Protein AF-A0A933RRC8-F1 (afdb_monomer)

Foldseek 3Di:
DKKKKFQPPPLVDDCLLVVLVVLCVVLVWAFPDRDSGTTMTDDDDVSVVVSVVVSQVCCVVGPDDDRDDMDMDDDD

Nearest PDB structures (foldseek):
  2ibo-assembly1_D  TM=6.464E-01  e=1.956E-02  Streptococcus pneumoniae TIGR4
  1vk8-assembly1_D  TM=5.623E-01  e=5.891E-02  Thermotoga maritima
  2mtl-assembly1_A  TM=6.062E-01  e=2.338E-01  synthetic construct
  4qr1-assembly1_A  TM=5.420E-01  e=4.657E-01  Streptococcus pyogenes serotype M1
  1hwu-assembly3_C  TM=4.444E-01  e=7.043E-01  Herbaspirillum seropedicae

Structure (mmCIF, N/CA/C/O backbone):
data_AF-A0A933RRC8-F1
#
_entry.id   AF-A0A933RRC8-F1
#
loop_
_atom_site.group_PDB
_atom_site.id
_atom_site.type_symbol
_atom_site.label_atom_id
_atom_site.label_alt_id
_atom_site.label_comp_id
_atom_site.label_asym_id
_atom_site.label_entity_id
_atom_site.label_seq_id
_atom_site.pdbx_PDB_ins_code
_atom_site.Cartn_x
_atom_site.Cartn_y
_atom_site.Cartn_z
_atom_site.occupancy
_atom_site.B_iso_or_equiv
_atom_site.auth_seq_id
_atom_site.auth_comp_id
_atom_site.auth_asym_id
_atom_site.auth_atom_id
_atom_site.pdbx_PDB_model_num
ATOM 1 N N . MET A 1 1 ? -10.475 -0.402 10.559 1.00 94.56 1 MET A N 1
ATOM 2 C CA . MET A 1 1 ? -11.027 -0.803 9.240 1.00 94.56 1 MET A CA 1
ATOM 3 C C . MET A 1 1 ? -9.923 -1.521 8.498 1.00 94.56 1 MET A C 1
ATOM 5 O O . MET A 1 1 ? -8.768 -1.165 8.711 1.00 94.56 1 MET A O 1
ATOM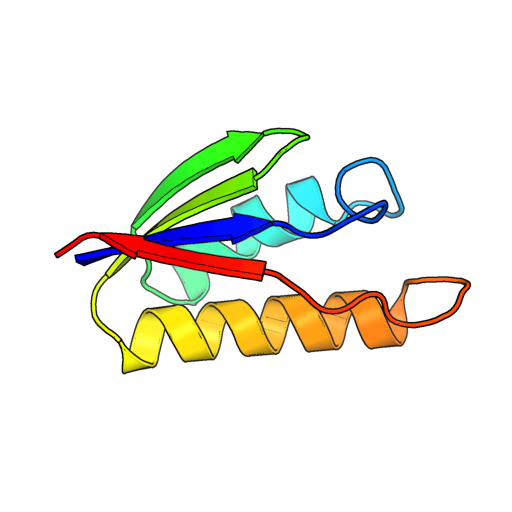 9 N N . VAL A 1 2 ? -10.251 -2.495 7.653 1.00 96.44 2 VAL A N 1
ATOM 10 C CA . VAL A 1 2 ? -9.239 -3.257 6.908 1.00 96.44 2 VAL A CA 1
ATOM 11 C C . VAL A 1 2 ? -9.248 -2.830 5.443 1.00 96.44 2 VAL A C 1
ATOM 13 O O . VAL A 1 2 ? -10.307 -2.753 4.817 1.00 96.44 2 VAL A O 1
ATOM 16 N N . PHE A 1 3 ? -8.065 -2.545 4.906 1.00 97.56 3 PHE A N 1
ATOM 17 C CA . PHE A 1 3 ? -7.849 -2.113 3.529 1.00 97.56 3 PHE A CA 1
ATOM 18 C C . PHE A 1 3 ? -6.992 -3.140 2.798 1.00 97.56 3 PHE A C 1
ATOM 20 O O . PHE A 1 3 ? -5.879 -3.436 3.228 1.00 97.56 3 PHE A O 1
ATOM 27 N N . GLU A 1 4 ? -7.496 -3.650 1.681 1.00 97.25 4 GLU A N 1
ATOM 28 C CA . GLU A 1 4 ? -6.757 -4.515 0.765 1.00 97.25 4 GLU A CA 1
ATOM 29 C C . GLU A 1 4 ? -6.369 -3.708 -0.478 1.00 97.25 4 GLU A C 1
ATOM 31 O O . GLU A 1 4 ? -7.221 -3.264 -1.250 1.00 97.25 4 GLU A O 1
ATOM 36 N N . PHE A 1 5 ? -5.068 -3.513 -0.671 1.00 94.56 5 PHE A N 1
ATOM 37 C CA . PHE A 1 5 ? -4.487 -2.795 -1.796 1.00 94.56 5 PHE A CA 1
ATOM 38 C C . PHE A 1 5 ? -3.861 -3.768 -2.792 1.00 94.56 5 PHE A C 1
ATOM 40 O O . PHE A 1 5 ? -2.910 -4.486 -2.475 1.00 94.56 5 PHE A O 1
ATOM 47 N N . ILE A 1 6 ? -4.342 -3.740 -4.030 1.00 92.81 6 ILE A N 1
ATOM 48 C CA . ILE A 1 6 ? -3.830 -4.573 -5.118 1.00 92.81 6 ILE A CA 1
ATOM 49 C C . ILE A 1 6 ? -2.991 -3.695 -6.044 1.00 92.81 6 ILE A C 1
ATOM 51 O O . ILE A 1 6 ? -3.529 -2.822 -6.728 1.00 92.81 6 ILE A O 1
ATOM 55 N N . PHE A 1 7 ? -1.681 -3.963 -6.081 1.00 89.25 7 PHE A N 1
ATOM 56 C CA . PHE A 1 7 ? -0.684 -3.249 -6.888 1.00 89.25 7 PHE A CA 1
ATOM 57 C C . PHE A 1 7 ? -0.210 -4.128 -8.064 1.00 89.25 7 PHE A C 1
ATOM 59 O O . PHE A 1 7 ? 0.717 -4.931 -7.898 1.00 89.25 7 PHE A O 1
ATOM 66 N N . PRO A 1 8 ? -0.819 -4.024 -9.259 1.00 78.62 8 PRO A N 1
ATOM 67 C CA . PRO A 1 8 ? -0.559 -4.957 -10.354 1.00 78.62 8 PRO A CA 1
ATOM 68 C C . PRO A 1 8 ? 0.875 -4.831 -10.875 1.00 78.62 8 PRO A C 1
ATOM 70 O O . PRO A 1 8 ? 1.338 -3.730 -11.145 1.00 78.62 8 PRO A O 1
ATOM 73 N N . TYR A 1 9 ? 1.568 -5.956 -11.066 1.00 74.00 9 TYR A N 1
ATOM 74 C CA . TYR A 1 9 ? 2.914 -6.039 -11.665 1.00 74.00 9 TYR A CA 1
ATOM 75 C C . TYR A 1 9 ? 4.063 -5.342 -10.907 1.00 74.00 9 TYR A C 1
ATOM 77 O O . TYR A 1 9 ? 5.215 -5.516 -11.298 1.00 74.00 9 TYR A O 1
ATOM 85 N N . VAL A 1 10 ? 3.800 -4.623 -9.807 1.00 74.25 10 VAL A N 1
ATOM 86 C CA . VAL A 1 10 ? 4.846 -3.928 -9.027 1.00 74.25 10 VAL A CA 1
ATOM 87 C C . VAL A 1 10 ? 5.367 -4.773 -7.860 1.00 74.25 10 VAL A C 1
ATOM 89 O O . VAL A 1 10 ? 6.545 -4.709 -7.527 1.00 74.25 10 VAL A O 1
ATOM 92 N N . LYS A 1 11 ? 4.530 -5.635 -7.268 1.00 71.38 11 LYS A 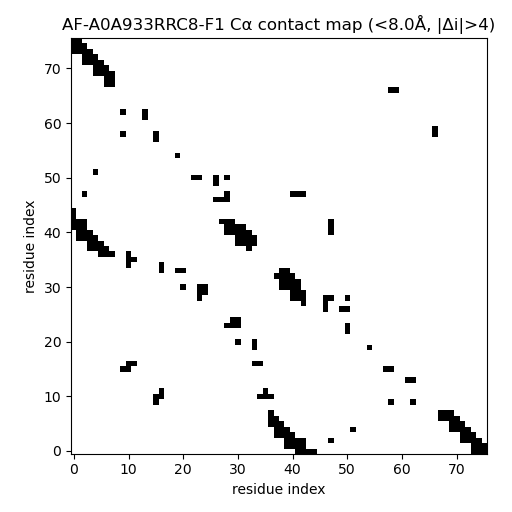N 1
ATOM 93 C CA . LYS A 1 11 ? 4.894 -6.444 -6.086 1.00 71.38 11 LYS A CA 1
ATOM 94 C C . LYS A 1 11 ? 6.135 -7.325 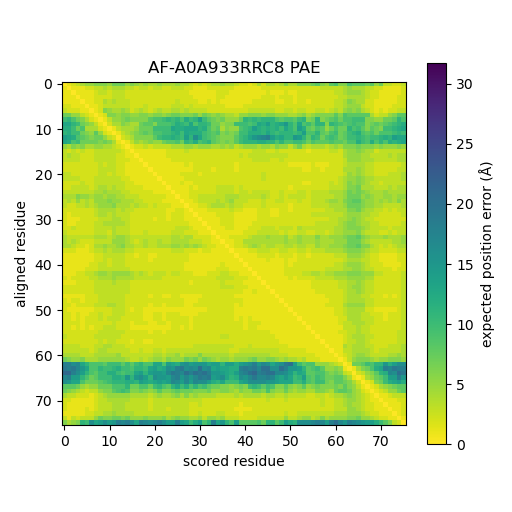-6.250 1.00 71.38 11 LYS A C 1
ATOM 96 O O . LYS A 1 11 ? 6.863 -7.539 -5.283 1.00 71.38 11 LYS A O 1
ATOM 101 N N . ASN A 1 12 ? 6.396 -7.790 -7.468 1.00 69.19 12 ASN A N 1
ATOM 102 C CA . ASN A 1 12 ? 7.521 -8.673 -7.780 1.00 69.19 12 ASN A CA 1
ATOM 103 C C . ASN A 1 12 ? 8.748 -7.928 -8.335 1.00 69.19 12 ASN A C 1
ATOM 105 O O . ASN A 1 12 ? 9.724 -8.569 -8.719 1.00 69.19 12 ASN A O 1
ATOM 109 N N . GLY A 1 13 ? 8.699 -6.594 -8.416 1.00 73.31 13 GLY A N 1
ATOM 110 C CA . GLY A 1 13 ? 9.730 -5.770 -9.040 1.00 73.31 13 GLY A CA 1
ATOM 111 C C . GLY A 1 13 ? 10.317 -4.724 -8.096 1.00 73.31 13 GLY A C 1
ATOM 112 O O . GLY A 1 13 ? 9.673 -4.270 -7.152 1.00 73.31 13 GLY A O 1
ATOM 113 N N . ASN A 1 14 ? 11.559 -4.332 -8.384 1.00 76.44 14 ASN A N 1
ATOM 114 C CA . ASN A 1 14 ? 12.206 -3.109 -7.897 1.00 76.44 14 ASN A CA 1
ATOM 115 C C . ASN A 1 14 ? 12.216 -2.889 -6.374 1.00 76.44 14 ASN A C 1
ATOM 117 O O . ASN A 1 14 ? 12.387 -1.763 -5.944 1.00 76.44 14 ASN A O 1
ATOM 121 N N . GLY A 1 15 ? 12.068 -3.931 -5.550 1.00 84.94 15 GLY A N 1
ATOM 122 C CA . GLY A 1 15 ? 12.109 -3.800 -4.087 1.00 84.94 15 GLY A CA 1
ATOM 123 C C . GLY A 1 15 ? 10.836 -3.227 -3.450 1.00 84.94 15 GLY A C 1
ATOM 124 O O . GLY A 1 15 ? 10.835 -2.960 -2.250 1.00 84.94 15 GLY A O 1
ATOM 125 N N . PHE A 1 16 ? 9.738 -3.093 -4.204 1.00 90.31 16 PHE A N 1
ATOM 126 C CA . PHE A 1 16 ? 8.491 -2.499 -3.705 1.00 90.31 16 PHE A CA 1
ATOM 127 C C . PHE A 1 16 ? 7.915 -3.225 -2.479 1.00 90.31 16 PHE A C 1
ATOM 129 O O . PHE A 1 16 ? 7.426 -2.587 -1.552 1.00 90.31 16 PHE A O 1
ATOM 136 N N . SER A 1 17 ? 7.996 -4.558 -2.437 1.00 90.94 17 SER A N 1
ATOM 137 C CA . SER A 1 17 ? 7.503 -5.328 -1.285 1.00 90.94 17 SER A CA 1
ATOM 138 C C . SER A 1 17 ? 8.281 -5.026 -0.003 1.00 90.94 17 SER A C 1
ATOM 140 O O . SER A 1 17 ? 7.662 -4.867 1.045 1.00 90.94 17 SER A O 1
ATOM 142 N N . SER A 1 18 ? 9.602 -4.859 -0.094 1.00 92.62 18 SER A N 1
ATOM 143 C CA . SER A 1 18 ? 10.434 -4.447 1.042 1.00 92.62 18 SER A CA 1
ATOM 144 C C . SER A 1 18 ? 10.165 -2.998 1.452 1.00 92.62 18 SER A C 1
ATOM 146 O O . SER A 1 18 ? 10.143 -2.695 2.639 1.00 92.62 18 SER A O 1
ATOM 148 N N . TYR A 1 19 ? 9.905 -2.112 0.485 1.00 93.75 19 TYR A N 1
ATOM 149 C CA . TYR A 1 19 ? 9.501 -0.731 0.762 1.00 93.75 19 TYR A CA 1
ATOM 150 C C . TYR A 1 19 ? 8.172 -0.660 1.529 1.00 93.75 19 TYR A C 1
ATOM 152 O O . TYR A 1 19 ? 8.051 0.095 2.490 1.00 93.75 19 TYR A O 1
ATOM 160 N N . VAL A 1 20 ? 7.187 -1.478 1.153 1.00 93.94 20 VAL A N 1
ATOM 161 C CA . VAL A 1 20 ? 5.903 -1.576 1.867 1.00 93.94 20 VAL A CA 1
ATOM 162 C C . VAL A 1 20 ? 6.098 -2.001 3.326 1.00 93.94 20 VAL A C 1
ATOM 164 O O . VAL A 1 20 ? 5.485 -1.411 4.214 1.00 93.94 20 VAL A O 1
ATOM 167 N N . GLU A 1 21 ? 6.969 -2.978 3.583 1.00 94.12 21 GLU A N 1
ATOM 168 C CA . GLU A 1 21 ? 7.273 -3.450 4.942 1.00 94.12 21 GLU A CA 1
ATOM 169 C C . GLU A 1 21 ? 7.939 -2.381 5.811 1.00 94.12 21 GLU A C 1
ATOM 171 O O . GLU A 1 21 ? 7.628 -2.296 6.998 1.00 94.12 21 GLU A O 1
ATOM 176 N N . SER A 1 22 ? 8.811 -1.540 5.242 1.00 95.50 22 SER A N 1
ATOM 177 C CA . SER A 1 22 ? 9.389 -0.407 5.978 1.00 95.50 22 SER A CA 1
ATOM 178 C C . SER A 1 22 ? 8.402 0.745 6.163 1.00 95.50 22 SER A C 1
ATOM 180 O O . SER A 1 22 ? 8.392 1.383 7.211 1.00 95.50 22 SER A O 1
ATOM 182 N N . LEU A 1 23 ? 7.556 1.004 5.163 1.00 95.81 23 LEU A N 1
ATOM 183 C CA . LEU A 1 23 ? 6.638 2.142 5.150 1.00 95.81 23 LEU A CA 1
ATOM 184 C C . LEU A 1 23 ? 5.458 1.960 6.112 1.00 95.81 23 LEU A C 1
ATOM 186 O O . LEU A 1 23 ? 4.987 2.942 6.685 1.00 95.81 23 LEU A O 1
ATOM 190 N N . ALA A 1 24 ? 4.952 0.734 6.275 1.00 93.81 24 ALA A N 1
ATOM 191 C CA . ALA A 1 24 ? 3.783 0.463 7.110 1.00 93.81 24 ALA A CA 1
ATOM 192 C C . ALA A 1 24 ? 3.919 0.990 8.558 1.00 93.81 24 ALA A C 1
ATOM 194 O O . ALA A 1 24 ? 3.074 1.797 8.958 1.00 93.81 24 ALA A O 1
ATOM 195 N N . PRO A 1 25 ? 4.983 0.653 9.322 1.00 92.00 25 PRO A N 1
ATOM 196 C CA . PRO A 1 25 ? 5.152 1.185 10.674 1.00 92.00 25 PRO A CA 1
ATOM 197 C C . PRO A 1 25 ? 5.389 2.703 10.697 1.00 92.00 25 PRO A C 1
ATOM 199 O O . PRO A 1 25 ? 4.914 3.373 11.610 1.00 92.00 25 PRO A O 1
ATOM 202 N N . GLU A 1 26 ? 6.078 3.270 9.700 1.00 93.88 26 GLU A N 1
ATOM 203 C CA . GLU A 1 26 ? 6.301 4.724 9.594 1.00 93.88 26 GLU A CA 1
ATOM 204 C C . GLU A 1 26 ? 5.002 5.495 9.337 1.00 93.88 26 GLU A C 1
ATOM 206 O O . GLU A 1 26 ? 4.818 6.606 9.833 1.00 93.88 26 GLU A O 1
ATOM 211 N N . SER A 1 27 ? 4.094 4.886 8.575 1.00 92.88 27 SER A N 1
ATOM 212 C CA . SER A 1 27 ? 2.793 5.461 8.240 1.00 92.88 27 SER A CA 1
ATOM 213 C C . SER A 1 27 ? 1.768 5.289 9.356 1.00 92.88 27 SER A C 1
ATOM 215 O O . SER A 1 27 ? 0.697 5.869 9.251 1.00 92.88 27 SER A O 1
ATOM 217 N N . GLY A 1 28 ? 2.061 4.511 10.404 1.00 94.00 28 GLY A N 1
ATOM 218 C CA . GLY A 1 28 ? 1.133 4.261 11.510 1.00 94.00 28 GLY A CA 1
ATOM 219 C C . GLY A 1 28 ? -0.023 3.314 11.170 1.00 94.00 28 GLY A C 1
ATOM 220 O O . GLY A 1 28 ? -1.033 3.332 11.868 1.00 94.00 28 GLY A O 1
ATOM 221 N N . VAL A 1 29 ? 0.108 2.506 10.110 1.00 96.56 29 VAL A N 1
ATOM 222 C CA . VAL A 1 29 ? -0.840 1.424 9.794 1.00 96.56 29 VAL A CA 1
ATOM 223 C C . VAL A 1 29 ? -0.332 0.093 10.343 1.00 96.56 29 VAL A C 1
ATOM 225 O O . VAL A 1 29 ? 0.872 -0.173 10.328 1.00 96.56 29 VAL A O 1
ATOM 228 N N . ASP A 1 30 ? -1.249 -0.779 10.752 1.00 97.19 30 ASP A N 1
ATOM 229 C CA . ASP A 1 30 ? -0.910 -2.146 11.142 1.00 97.19 30 ASP A CA 1
ATOM 230 C C . ASP A 1 30 ? -0.886 -3.040 9.897 1.00 97.19 30 ASP A C 1
ATOM 232 O O . ASP A 1 30 ? -1.910 -3.283 9.256 1.00 97.19 30 ASP A O 1
ATOM 236 N N . LEU A 1 31 ? 0.299 -3.525 9.520 1.00 96.94 31 LEU A N 1
ATOM 237 C CA . LEU A 1 31 ? 0.460 -4.429 8.381 1.00 96.94 31 LEU A CA 1
ATOM 238 C C . LEU A 1 31 ? -0.024 -5.837 8.748 1.00 96.94 31 LEU A C 1
ATOM 240 O O . LEU A 1 31 ? 0.630 -6.536 9.520 1.00 96.94 31 LEU A O 1
ATOM 244 N N . ILE A 1 32 ? -1.145 -6.262 8.162 1.00 96.81 32 ILE A N 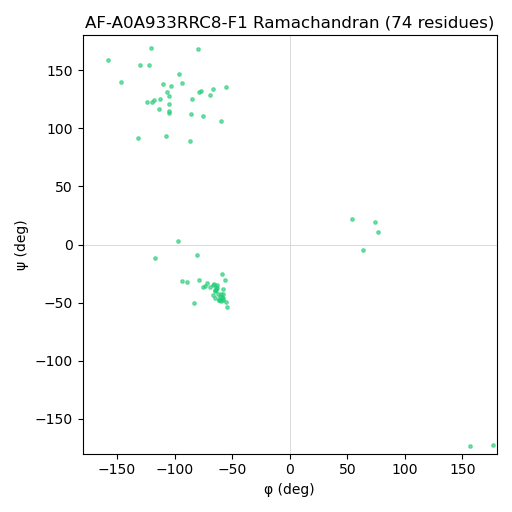1
ATOM 245 C CA . ILE A 1 32 ? -1.703 -7.608 8.353 1.00 96.81 32 ILE A CA 1
ATOM 246 C C . ILE A 1 32 ? -1.015 -8.597 7.414 1.00 96.81 32 ILE A C 1
ATOM 248 O O . ILE A 1 32 ? -0.563 -9.659 7.839 1.00 96.81 32 ILE A O 1
ATOM 252 N N . GLU A 1 33 ? -0.941 -8.255 6.127 1.00 95.25 33 GLU A N 1
ATOM 253 C CA . GLU A 1 33 ? -0.383 -9.132 5.102 1.00 95.25 33 GLU A CA 1
ATOM 254 C C . GLU A 1 33 ? 0.327 -8.328 4.012 1.00 95.25 33 GLU A C 1
ATOM 256 O O . GLU A 1 33 ? -0.150 -7.289 3.555 1.00 95.25 33 GLU A O 1
ATOM 261 N N . ASN A 1 34 ? 1.468 -8.837 3.557 1.00 93.75 34 ASN A N 1
ATOM 262 C CA . ASN A 1 34 ? 2.193 -8.315 2.409 1.00 93.75 34 ASN A CA 1
ATOM 263 C C . ASN A 1 34 ? 2.561 -9.474 1.482 1.00 93.75 34 ASN A C 1
ATOM 265 O O . ASN A 1 34 ? 3.594 -10.116 1.659 1.00 93.75 34 ASN A O 1
ATOM 269 N N . CYS A 1 35 ? 1.708 -9.769 0.506 1.00 89.69 35 CYS A N 1
ATOM 270 C CA . CYS A 1 35 ? 1.909 -10.883 -0.412 1.00 89.69 35 CYS A CA 1
ATOM 271 C C . CYS A 1 35 ? 1.992 -10.399 -1.871 1.00 89.69 35 CYS A C 1
ATOM 273 O O . CYS A 1 35 ? 1.704 -9.236 -2.177 1.00 89.69 35 CYS A O 1
ATOM 275 N N . PRO A 1 36 ? 2.396 -11.270 -2.815 1.00 86.25 36 PRO A N 1
ATOM 276 C CA . PRO A 1 36 ? 2.501 -10.890 -4.222 1.00 86.25 36 PRO A CA 1
ATOM 277 C C . PRO A 1 36 ? 1.188 -10.397 -4.848 1.00 86.25 36 PRO A C 1
ATOM 279 O O . PRO A 1 36 ? 1.232 -9.658 -5.830 1.00 86.25 36 PRO A O 1
ATOM 282 N N . SER A 1 37 ? 0.034 -10.810 -4.312 1.00 87.25 37 SER A N 1
ATOM 283 C CA . SER A 1 37 ? -1.290 -10.429 -4.816 1.00 87.25 37 SER A CA 1
ATOM 284 C C . SER A 1 37 ? -1.851 -9.154 -4.188 1.00 87.25 37 SER A C 1
ATOM 286 O O . SER A 1 37 ? -2.558 -8.425 -4.881 1.00 87.25 37 SER A O 1
ATOM 288 N N . ALA A 1 38 ? -1.548 -8.867 -2.919 1.00 92.81 38 ALA A N 1
ATOM 289 C CA . ALA A 1 38 ? -2.113 -7.724 -2.205 1.00 92.81 38 ALA A CA 1
ATOM 290 C C . ALA A 1 38 ? -1.258 -7.283 -1.004 1.00 92.81 38 ALA A C 1
ATOM 292 O O . ALA A 1 38 ? -0.474 -8.052 -0.449 1.00 92.81 38 ALA A O 1
ATOM 293 N N . THR A 1 39 ? -1.440 -6.030 -0.587 1.00 95.69 39 THR A N 1
ATOM 294 C CA . THR A 1 39 ? -1.100 -5.569 0.766 1.00 95.69 39 THR A CA 1
ATOM 295 C C . THR A 1 39 ? -2.388 -5.403 1.553 1.00 95.69 39 THR A C 1
ATOM 297 O O . THR A 1 39 ? -3.272 -4.677 1.103 1.00 95.69 39 THR A O 1
ATOM 300 N N . VAL A 1 40 ? -2.474 -5.996 2.735 1.00 97.12 40 VAL A N 1
ATOM 301 C CA . VAL A 1 40 ? -3.596 -5.823 3.656 1.00 97.12 40 VAL A CA 1
ATOM 302 C C . VAL A 1 40 ? -3.112 -5.074 4.890 1.00 97.12 40 VAL A C 1
ATOM 304 O O . VAL A 1 40 ? -2.156 -5.502 5.538 1.00 97.12 40 VAL A O 1
ATOM 307 N N . VAL A 1 41 ? -3.770 -3.964 5.218 1.00 97.62 41 VAL A N 1
ATOM 308 C CA . VAL A 1 41 ? -3.468 -3.162 6.412 1.00 97.62 41 VAL A CA 1
ATOM 309 C C . VAL A 1 41 ? -4.728 -2.862 7.211 1.00 97.62 41 VAL A C 1
ATOM 311 O O . VAL A 1 41 ? -5.828 -2.785 6.658 1.00 97.62 41 VAL A O 1
ATOM 314 N N . GLU A 1 42 ? -4.559 -2.637 8.506 1.00 97.31 42 GLU A N 1
ATOM 315 C CA . GLU A 1 42 ? -5.585 -2.102 9.390 1.00 97.31 42 GLU A CA 1
ATOM 316 C C . GLU A 1 42 ? -5.238 -0.677 9.834 1.00 97.31 42 GLU A C 1
ATOM 318 O O . GLU A 1 42 ? -4.090 -0.350 10.132 1.00 97.31 42 GLU A O 1
ATOM 323 N N . GLY A 1 43 ? -6.250 0.192 9.846 1.00 95.31 43 GLY A N 1
ATOM 324 C CA . GLY A 1 43 ? -6.110 1.572 10.296 1.00 95.31 43 GLY A CA 1
ATOM 325 C C . GLY A 1 43 ? -7.388 2.391 10.138 1.00 95.31 43 GLY A C 1
ATOM 326 O O . GLY A 1 43 ? -8.463 1.867 9.803 1.00 95.31 43 GLY A O 1
ATOM 327 N N . ASP A 1 44 ? -7.270 3.692 10.395 1.00 96.25 44 ASP A N 1
ATOM 328 C CA . ASP A 1 44 ? -8.264 4.677 9.974 1.00 96.25 44 ASP A CA 1
ATOM 329 C C . ASP A 1 44 ? -8.092 5.054 8.490 1.00 96.25 44 ASP A C 1
ATOM 331 O O . ASP A 1 44 ? -7.114 4.695 7.832 1.00 96.25 44 ASP A O 1
ATOM 335 N N . TRP A 1 45 ? -9.089 5.753 7.945 1.00 94.88 45 TRP A N 1
ATOM 336 C CA . TRP A 1 45 ? -9.124 6.132 6.533 1.00 94.88 45 TRP A CA 1
ATOM 337 C C . TRP A 1 45 ? -7.955 7.029 6.122 1.00 94.88 45 TRP A C 1
ATOM 339 O O . TRP A 1 45 ? -7.338 6.798 5.084 1.00 94.88 45 TRP A O 1
ATOM 349 N N . GLU A 1 46 ? -7.671 8.069 6.905 1.00 96.62 46 GLU A N 1
ATOM 350 C CA . GLU A 1 46 ? -6.684 9.086 6.538 1.00 96.62 46 GLU A CA 1
ATOM 351 C C . GLU A 1 46 ? -5.281 8.485 6.505 1.00 96.62 46 GLU A C 1
ATOM 353 O O . GLU A 1 46 ? -4.541 8.679 5.538 1.00 96.62 46 GLU A O 1
ATOM 358 N N . THR A 1 47 ? -4.965 7.673 7.509 1.00 96.50 47 THR A N 1
ATOM 359 C CA . THR A 1 47 ? -3.692 6.970 7.650 1.00 96.50 47 THR A CA 1
ATOM 360 C C . THR A 1 47 ? -3.507 5.942 6.530 1.00 96.50 47 THR A C 1
ATOM 362 O O . THR A 1 47 ? -2.476 5.937 5.854 1.00 96.50 47 THR A O 1
ATOM 365 N N . ALA A 1 48 ? -4.534 5.132 6.236 1.00 96.69 48 ALA A N 1
ATOM 366 C CA . ALA A 1 48 ? -4.480 4.141 5.158 1.00 96.69 48 ALA A CA 1
ATOM 367 C C . ALA A 1 48 ? -4.352 4.777 3.761 1.00 96.69 48 ALA A C 1
ATOM 369 O O . ALA A 1 48 ? -3.608 4.278 2.912 1.00 96.69 48 ALA A O 1
ATOM 370 N N . MET A 1 49 ? -5.038 5.895 3.505 1.00 96.62 49 MET A N 1
ATOM 371 C CA . MET A 1 49 ? -4.896 6.628 2.241 1.00 96.62 49 MET A CA 1
ATOM 372 C C . MET A 1 49 ? -3.547 7.354 2.138 1.00 96.62 49 MET A C 1
ATOM 374 O O . MET A 1 49 ? -2.982 7.438 1.046 1.00 96.62 49 MET A O 1
ATOM 378 N N . GLY A 1 50 ? -3.000 7.839 3.257 1.00 96.88 50 GLY A N 1
ATOM 379 C CA . GLY A 1 50 ? -1.644 8.390 3.328 1.00 96.88 50 GLY A CA 1
ATOM 380 C C . GLY A 1 50 ? -0.584 7.347 2.971 1.00 96.88 50 GLY A C 1
ATOM 381 O O . GLY A 1 50 ? 0.254 7.594 2.103 1.00 96.88 50 GLY A O 1
ATOM 382 N N . PHE A 1 51 ? -0.691 6.153 3.560 1.00 96.94 51 PHE A N 1
ATOM 383 C CA . PHE A 1 51 ? 0.129 4.992 3.213 1.00 96.94 51 PHE A CA 1
ATOM 384 C C . PHE A 1 51 ? 0.031 4.655 1.714 1.00 96.94 51 PHE A C 1
ATOM 386 O O . PHE A 1 51 ? 1.048 4.554 1.025 1.00 96.94 51 PHE A O 1
ATOM 393 N N . LEU A 1 52 ? -1.192 4.566 1.173 1.00 95.50 52 LEU A N 1
ATOM 394 C CA . LEU A 1 52 ? -1.409 4.294 -0.249 1.00 95.50 52 LEU A CA 1
ATOM 395 C C . LEU A 1 52 ? -0.741 5.340 -1.151 1.00 95.50 52 LEU A C 1
ATOM 397 O O . LEU A 1 52 ? -0.151 4.975 -2.170 1.00 95.50 52 LEU A O 1
ATOM 401 N N . ARG A 1 53 ? -0.829 6.628 -0.802 1.00 94.88 53 ARG A N 1
ATOM 402 C CA . ARG A 1 53 ? -0.197 7.702 -1.577 1.00 94.88 53 ARG A CA 1
ATOM 403 C C . ARG A 1 53 ? 1.310 7.480 -1.694 1.00 94.88 53 ARG A C 1
ATOM 405 O O . ARG A 1 53 ? 1.826 7.524 -2.805 1.00 94.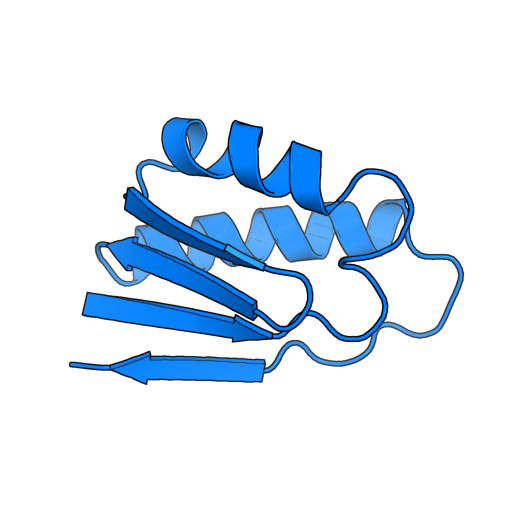88 53 ARG A O 1
ATOM 412 N N . HIS A 1 54 ? 1.987 7.172 -0.591 1.00 95.19 54 HIS A N 1
ATOM 413 C CA . HIS A 1 54 ? 3.425 6.896 -0.598 1.00 95.19 54 HIS A CA 1
ATOM 414 C C . HIS A 1 54 ? 3.778 5.654 -1.428 1.00 95.19 54 HIS A C 1
ATOM 416 O O . HIS A 1 54 ? 4.742 5.668 -2.195 1.00 95.19 54 HIS A O 1
ATOM 422 N N . CYS A 1 55 ? 2.943 4.610 -1.387 1.00 92.81 55 CYS A N 1
ATOM 423 C CA . CYS A 1 55 ? 3.082 3.486 -2.312 1.00 92.81 55 CYS A CA 1
ATOM 424 C C . CYS A 1 55 ? 2.976 3.919 -3.786 1.00 92.81 55 CYS A C 1
ATOM 426 O O . CYS A 1 55 ? 3.792 3.487 -4.597 1.00 92.81 55 CYS A O 1
ATOM 428 N N . GLN A 1 56 ? 2.005 4.766 -4.147 1.00 90.12 56 GLN A N 1
ATOM 429 C CA . GLN A 1 56 ? 1.862 5.260 -5.525 1.00 90.12 56 GLN A CA 1
ATOM 430 C C . GLN A 1 56 ? 3.040 6.133 -5.963 1.00 90.12 56 GLN A C 1
ATOM 432 O O . GLN A 1 56 ? 3.481 6.014 -7.103 1.00 90.12 56 GLN A O 1
ATOM 437 N N . GLU A 1 57 ? 3.552 6.987 -5.075 1.00 91.00 57 GLU A N 1
ATOM 438 C CA . GLU A 1 57 ? 4.728 7.829 -5.331 1.00 91.00 57 GLU A CA 1
ATOM 439 C C . GLU A 1 57 ? 5.949 6.961 -5.655 1.00 91.00 57 GLU A C 1
ATOM 441 O O . GLU A 1 57 ? 6.567 7.133 -6.707 1.00 91.00 57 GLU A O 1
ATOM 446 N N . TYR A 1 58 ? 6.217 5.940 -4.834 1.00 90.38 58 TYR A N 1
ATOM 447 C CA . TYR A 1 58 ? 7.297 4.989 -5.093 1.00 90.38 58 TYR A CA 1
ATOM 448 C C . TYR A 1 58 ? 7.138 4.291 -6.450 1.00 90.38 58 TYR A C 1
ATOM 450 O O . TYR A 1 58 ? 8.097 4.190 -7.219 1.00 90.38 58 TYR A O 1
ATOM 458 N N . ILE A 1 59 ? 5.924 3.822 -6.764 1.00 87.62 59 ILE A N 1
ATOM 459 C CA . ILE A 1 59 ? 5.620 3.176 -8.048 1.00 87.62 59 ILE A CA 1
ATOM 460 C C . ILE A 1 59 ? 5.870 4.146 -9.206 1.00 87.62 59 ILE A C 1
ATOM 462 O O . ILE A 1 59 ? 6.484 3.754 -10.193 1.00 87.62 59 ILE 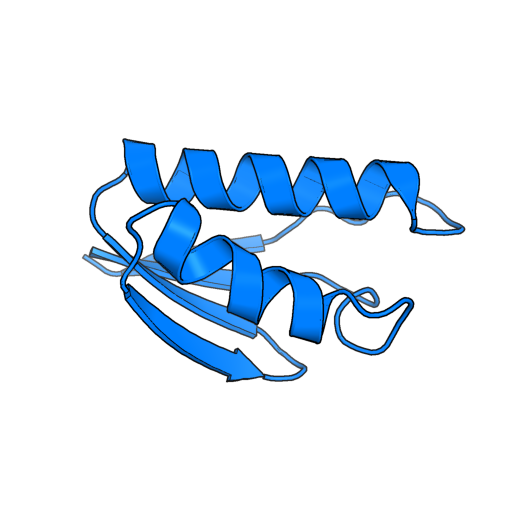A O 1
ATOM 466 N N . ALA A 1 60 ? 5.430 5.398 -9.098 1.00 86.19 60 ALA A N 1
ATOM 467 C CA . ALA A 1 60 ? 5.612 6.399 -10.146 1.00 86.1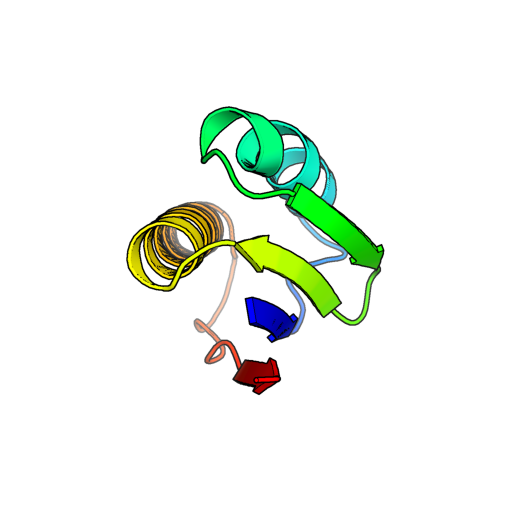9 60 ALA A CA 1
ATOM 468 C C . ALA A 1 60 ? 7.090 6.710 -10.420 1.00 86.19 60 ALA A C 1
ATOM 470 O O . ALA A 1 60 ? 7.463 6.937 -11.570 1.00 86.19 60 ALA A O 1
ATOM 471 N N . GLU A 1 61 ? 7.932 6.686 -9.388 1.00 87.50 61 GLU A N 1
ATOM 472 C CA . GLU A 1 61 ? 9.371 6.930 -9.512 1.00 87.50 61 GLU A CA 1
ATOM 473 C C . GLU A 1 61 ? 10.152 5.714 -10.038 1.00 87.50 61 GLU A C 1
ATOM 475 O O . GLU A 1 61 ? 11.164 5.883 -10.722 1.00 87.50 61 GLU A O 1
ATOM 480 N N . HIS A 1 62 ? 9.694 4.492 -9.741 1.00 84.50 62 HIS A N 1
ATOM 481 C CA . HIS A 1 62 ? 10.486 3.270 -9.937 1.00 84.50 62 HIS A CA 1
ATOM 482 C C . HIS A 1 62 ? 9.895 2.273 -10.943 1.00 84.50 62 HIS A C 1
ATOM 484 O O . HIS A 1 62 ? 10.579 1.318 -11.320 1.00 84.50 62 HIS A O 1
ATOM 490 N N . ALA A 1 63 ? 8.647 2.426 -11.391 1.00 75.06 63 ALA A N 1
ATOM 491 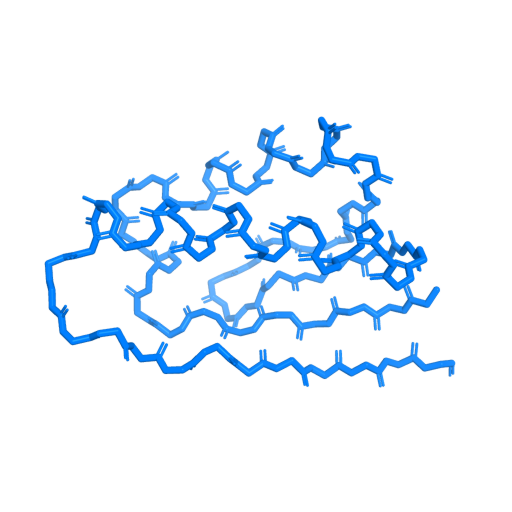C CA . ALA A 1 63 ? 8.051 1.525 -12.374 1.00 75.06 63 ALA A CA 1
ATOM 492 C C . ALA A 1 63 ? 8.414 1.938 -13.809 1.00 75.06 63 ALA A C 1
ATOM 494 O O . ALA A 1 63 ? 8.149 3.052 -14.255 1.00 75.06 63 ALA A O 1
ATOM 495 N N . ILE A 1 64 ? 8.977 0.999 -14.573 1.00 60.75 64 ILE A N 1
ATOM 496 C CA . ILE A 1 64 ? 9.210 1.161 -16.013 1.00 60.75 64 ILE A CA 1
ATOM 497 C C . ILE A 1 64 ? 7.929 0.725 -16.738 1.00 60.75 64 ILE A C 1
ATOM 499 O O . ILE A 1 64 ? 7.769 -0.451 -17.059 1.00 60.75 64 ILE A O 1
ATOM 503 N N . GLY A 1 65 ? 6.985 1.642 -16.967 1.00 64.50 65 GLY A N 1
ATOM 504 C CA . GLY A 1 65 ? 5.764 1.326 -17.718 1.00 64.50 65 GLY A CA 1
ATOM 505 C C . GLY A 1 65 ? 4.571 2.240 -17.448 1.00 64.50 65 GLY A C 1
ATOM 506 O O . GLY A 1 65 ? 4.671 3.250 -16.760 1.00 64.50 65 GLY A O 1
ATOM 507 N N . SER A 1 66 ? 3.422 1.880 -18.028 1.00 59.19 66 SER A N 1
ATOM 508 C CA . SER A 1 66 ? 2.148 2.560 -17.777 1.00 59.19 66 SER A CA 1
ATOM 509 C C . SER A 1 66 ? 1.685 2.283 -16.345 1.00 59.19 66 SER A C 1
ATOM 511 O O . SER A 1 66 ? 1.632 1.126 -15.931 1.00 59.19 66 SER A O 1
ATOM 513 N N . LEU A 1 67 ? 1.349 3.343 -15.602 1.00 68.25 67 LEU A N 1
ATOM 514 C CA . LEU A 1 67 ? 0.755 3.249 -14.269 1.00 68.25 67 LEU A CA 1
ATOM 515 C C . LEU A 1 67 ? -0.574 2.493 -14.358 1.00 68.25 67 LEU A C 1
ATOM 517 O O . LEU A 1 67 ? -1.572 3.021 -14.852 1.00 68.25 67 LEU A O 1
ATOM 521 N N . VAL A 1 68 ? -0.581 1.244 -13.895 1.00 73.06 68 VAL A N 1
ATOM 522 C CA . VAL A 1 68 ? -1.814 0.469 -13.772 1.00 73.06 68 VAL A CA 1
ATOM 523 C C . VAL A 1 68 ? -2.559 0.961 -12.528 1.00 73.06 68 VAL A C 1
ATOM 525 O O . VAL A 1 68 ? -1.935 1.089 -11.472 1.00 73.06 68 VAL A O 1
ATOM 528 N N . PRO A 1 69 ? -3.874 1.237 -12.615 1.00 79.25 69 PRO A N 1
ATOM 529 C CA . PRO A 1 69 ? -4.653 1.658 -11.460 1.00 79.25 69 PRO A CA 1
ATOM 530 C C . PRO A 1 69 ? -4.541 0.661 -10.304 1.00 79.25 69 PRO A C 1
ATOM 532 O O . PRO A 1 69 ? -4.655 -0.551 -10.499 1.00 79.25 69 PRO A O 1
ATOM 535 N N . THR A 1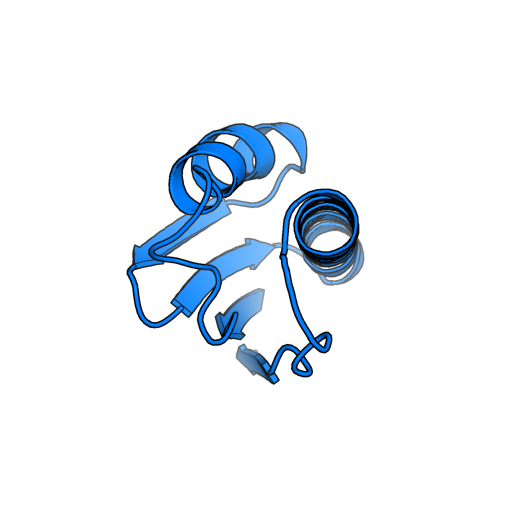 70 ? -4.351 1.179 -9.092 1.00 88.06 70 THR A N 1
ATOM 536 C CA . THR A 1 70 ? -4.416 0.369 -7.870 1.00 88.06 70 THR A CA 1
ATOM 537 C C . THR A 1 70 ? -5.869 0.137 -7.498 1.00 88.06 70 THR A C 1
ATOM 539 O O . THR A 1 70 ? -6.668 1.074 -7.478 1.00 88.06 70 THR A O 1
ATOM 542 N N . THR A 1 71 ? -6.213 -1.118 -7.221 1.00 93.00 71 THR A N 1
ATOM 543 C CA . THR A 1 71 ? -7.547 -1.478 -6.727 1.00 93.00 71 THR A CA 1
ATOM 544 C C . THR A 1 71 ? -7.519 -1.504 -5.206 1.00 93.00 71 THR A C 1
ATOM 546 O O . THR A 1 71 ? -6.544 -1.970 -4.618 1.00 93.00 71 THR A O 1
ATOM 549 N N . ILE A 1 72 ? -8.575 -0.982 -4.584 1.00 95.00 72 ILE A N 1
ATOM 550 C CA . ILE A 1 72 ? -8.721 -0.917 -3.131 1.00 95.00 72 ILE A CA 1
ATOM 551 C C . ILE A 1 72 ? -10.025 -1.616 -2.761 1.00 95.00 72 ILE A C 1
ATOM 553 O O . ILE A 1 72 ? -11.090 -1.205 -3.231 1.00 95.00 72 ILE A O 1
ATOM 557 N N . HIS A 1 73 ? -9.957 -2.631 -1.907 1.00 96.06 73 HIS A N 1
ATOM 558 C CA . HIS A 1 73 ? -11.130 -3.150 -1.210 1.00 96.06 73 HIS A CA 1
ATOM 559 C C . HIS A 1 73 ? -11.116 -2.653 0.234 1.00 96.06 73 HIS A C 1
ATOM 561 O O . HIS A 1 73 ? -10.074 -2.619 0.888 1.00 96.06 73 HIS A O 1
ATOM 567 N N . ILE A 1 74 ? -12.278 -2.215 0.715 1.00 95.62 74 ILE A N 1
ATOM 568 C CA . ILE A 1 74 ? -12.442 -1.649 2.054 1.00 95.62 74 ILE A CA 1
ATOM 569 C C . ILE A 1 74 ? -13.436 -2.529 2.796 1.00 95.62 74 ILE A C 1
ATOM 571 O O . ILE A 1 74 ? -14.572 -2.702 2.349 1.00 95.62 74 ILE A O 1
ATOM 575 N N . HIS A 1 75 ? -13.002 -3.065 3.929 1.00 92.56 75 HIS A N 1
ATOM 576 C CA . HIS A 1 75 ? -13.797 -3.932 4.783 1.00 92.56 75 HIS A CA 1
ATOM 577 C C . HIS A 1 75 ? -14.063 -3.202 6.104 1.00 92.56 75 HIS A C 1
ATOM 579 O O . HIS A 1 75 ? -13.131 -2.844 6.838 1.00 92.56 75 HIS A O 1
ATOM 585 N N . SER A 1 76 ? -15.347 -2.936 6.358 1.00 77.75 76 SER A N 1
ATOM 586 C CA . SER A 1 76 ? -15.862 -2.296 7.573 1.00 77.75 76 SER A CA 1
ATOM 587 C C . SER A 1 76 ? -16.257 -3.315 8.626 1.00 77.75 76 SER A C 1
ATOM 589 O O . SER A 1 76 ? -17.006 -4.244 8.241 1.00 77.75 76 SER A O 1
#

Secondary structure (DSSP, 8-state):
-EEEEE-TTTTTSTTHHHHHHHHHHHHT-EEEEE-SS-EEEES-HHHHHHHHHHHHHHHHHH--S--PPPEEEEE-

pLDDT: mean 89.2, std 9.6, range [59.19, 97.62]

Mean predicted aligned error: 3.9 Å

Radius of gyration: 11.34 Å; Cα contacts (8 Å, |Δi|>4): 114; chains: 1; bounding box: 28×20×29 Å

Solvent-accessible surface area (backbone atoms only — not comparable to full-atom values): 4416 Å² total; per-residue (Å²): 78,40,38,39,38,31,51,75,88,42,42,89,37,92,60,45,52,62,50,50,67,61,43,29,68,77,46,69,34,49,74,76,44,82,51,77,74,36,38,31,34,36,39,56,70,69,44,50,52,52,44,50,50,55,53,50,50,53,44,69,76,67,54,93,70,83,86,68,80,68,48,75,49,79,48,126

Sequence (76 aa):
MVFEFIFPYVKNGNGFSSYVESLAPESGVDLIENCPSATVVEGDWETAMGFLRHCQEYIAEHAIGSLVPTTIHIHS